Protein AF-A0A8W8JLR7-F1 (afdb_monomer_lite)

Organism: Magallana gigas (NCBI:txid29159)

pLDDT: mean 97.36, std 3.19, range [69.06, 98.81]

Foldseek 3Di:
DAAPVGDDWDKDFPDWAFDDVVLQRFIATHDIDIQQDPFCVLLHRAHKDALVRAREQDPPDRQNVVLVFIGSAYVGGQAGCGADDDPDFDFDSRAGAHCSNPVTNTHHPDDDDDDDDDD

Radius of gyration: 13.97 Å; chains: 1; bounding box: 36×31×38 Å

Sequence (119 aa):
MERFNGEKAYAVYSNFSVGDETSKYKLEVNGYSGNAGDSLGLHNNMKFSTPDQDNDGNSNGNCASAYRSAGWFNRCYYANPNGQYIDSEEIGYEYLAWYSWKNSWISLKTIKLMIRPRA

Structure (mmCIF, N/CA/C/O backbone):
data_AF-A0A8W8JLR7-F1
#
_entry.id   AF-A0A8W8JLR7-F1
#
loop_
_atom_site.group_PDB
_atom_site.id
_atom_site.type_symbol
_atom_site.label_atom_id
_atom_site.label_alt_id
_atom_site.label_comp_id
_atom_site.label_asym_id
_atom_site.label_entity_id
_atom_site.label_seq_id
_atom_site.pdbx_PDB_ins_code
_atom_site.Cartn_x
_atom_site.Cartn_y
_atom_site.Cartn_z
_atom_site.occupancy
_atom_site.B_iso_or_equiv
_atom_site.auth_seq_id
_atom_site.auth_comp_id
_atom_site.auth_asym_id
_atom_site.auth_atom_id
_atom_site.pdbx_PDB_model_num
ATOM 1 N N . MET A 1 1 ? 7.480 -10.151 1.999 1.00 97.94 1 MET A N 1
ATOM 2 C CA . MET A 1 1 ? 7.513 -9.740 0.582 1.00 97.94 1 MET A CA 1
ATOM 3 C C . MET A 1 1 ? 8.793 -10.248 -0.064 1.00 97.94 1 MET A C 1
ATOM 5 O O . MET A 1 1 ? 9.760 -10.486 0.655 1.00 97.94 1 MET A O 1
ATOM 9 N N . GLU A 1 2 ? 8.775 -10.467 -1.375 1.00 98.38 2 GLU A N 1
ATOM 10 C CA . GLU A 1 2 ? 9.876 -11.057 -2.151 1.00 98.38 2 GLU A CA 1
ATOM 11 C C . GLU A 1 2 ? 10.048 -10.309 -3.484 1.00 98.38 2 GLU A C 1
ATOM 13 O O . GLU A 1 2 ? 9.053 -9.962 -4.126 1.00 98.38 2 GLU A O 1
ATOM 18 N N . ARG A 1 3 ? 11.301 -10.062 -3.881 1.00 98.12 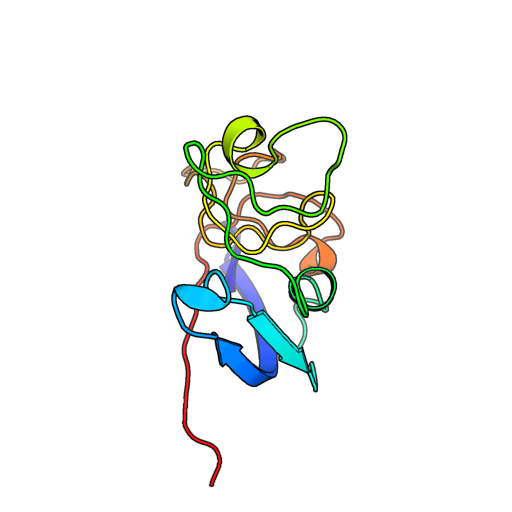3 ARG A N 1
ATOM 19 C CA . ARG A 1 3 ? 11.697 -9.535 -5.201 1.00 98.12 3 ARG A CA 1
ATOM 20 C C . ARG A 1 3 ? 11.986 -10.667 -6.186 1.00 98.12 3 ARG A C 1
ATOM 22 O O . ARG A 1 3 ? 12.179 -11.813 -5.790 1.00 98.12 3 ARG A O 1
ATOM 29 N N . PHE A 1 4 ? 12.085 -10.344 -7.474 1.00 97.81 4 PHE A N 1
ATOM 30 C CA . PHE A 1 4 ? 12.373 -11.333 -8.521 1.00 97.81 4 PHE A CA 1
ATOM 31 C C . PHE A 1 4 ? 13.762 -11.971 -8.402 1.00 97.81 4 PHE A C 1
ATOM 33 O O . PHE A 1 4 ? 13.924 -13.143 -8.727 1.00 97.81 4 PHE A O 1
ATOM 40 N N . ASN A 1 5 ? 14.736 -11.249 -7.845 1.00 96.12 5 ASN A N 1
ATOM 41 C CA . ASN A 1 5 ? 16.074 -11.772 -7.548 1.00 96.12 5 ASN A CA 1
ATOM 42 C C . ASN A 1 5 ? 16.137 -12.671 -6.290 1.00 96.12 5 ASN A C 1
ATOM 44 O O . ASN A 1 5 ? 17.221 -13.101 -5.901 1.00 96.12 5 ASN A O 1
ATOM 48 N N . GLY A 1 6 ? 15.002 -12.933 -5.632 1.00 97.88 6 GLY A N 1
ATOM 49 C CA . GLY A 1 6 ? 14.911 -13.784 -4.444 1.00 97.88 6 GLY A CA 1
ATOM 50 C C . GLY A 1 6 ? 15.195 -13.083 -3.113 1.00 97.88 6 GLY A C 1
ATOM 51 O O . GLY A 1 6 ? 15.052 -13.718 -2.065 1.00 97.88 6 GLY A O 1
ATOM 52 N N . GLU A 1 7 ? 15.546 -11.791 -3.105 1.00 98.31 7 GLU A N 1
ATOM 53 C CA . GLU A 1 7 ? 15.625 -11.017 -1.863 1.00 98.31 7 GLU A CA 1
ATOM 54 C C . GLU A 1 7 ? 14.261 -10.983 -1.163 1.00 98.31 7 GLU A C 1
ATOM 56 O O . GLU A 1 7 ? 13.213 -10.853 -1.802 1.00 98.31 7 GLU A O 1
ATOM 61 N N . LYS A 1 8 ? 14.270 -11.061 0.171 1.00 98.62 8 LYS A N 1
ATOM 62 C CA . LYS A 1 8 ? 13.058 -11.061 0.998 1.00 98.62 8 LYS A CA 1
ATOM 63 C C . LYS A 1 8 ? 13.135 -10.000 2.079 1.00 98.62 8 LYS A C 1
ATOM 65 O O . LYS A 1 8 ? 14.191 -9.760 2.660 1.00 98.62 8 LYS A O 1
ATOM 70 N N . ALA A 1 9 ? 11.983 -9.429 2.393 1.00 98.56 9 ALA A N 1
ATOM 71 C CA . ALA A 1 9 ? 11.815 -8.539 3.528 1.00 98.56 9 ALA A CA 1
ATOM 72 C C . ALA A 1 9 ? 10.460 -8.744 4.198 1.00 98.56 9 ALA A C 1
ATOM 74 O O . ALA A 1 9 ? 9.554 -9.393 3.657 1.00 98.56 9 ALA A O 1
ATOM 75 N N . TYR A 1 10 ? 10.318 -8.192 5.393 1.00 98.81 10 TYR A N 1
ATOM 76 C CA . TYR A 1 10 ? 9.086 -8.220 6.158 1.00 98.81 10 TYR A CA 1
ATOM 77 C C . TYR A 1 10 ? 8.860 -6.891 6.878 1.00 98.81 10 TYR A C 1
ATOM 79 O O . TYR A 1 10 ? 9.801 -6.189 7.251 1.00 98.81 10 TYR A O 1
ATOM 87 N N . ALA A 1 11 ? 7.583 -6.585 7.078 1.00 98.69 11 ALA A N 1
ATOM 88 C CA . ALA A 1 11 ? 7.098 -5.530 7.948 1.00 98.69 11 ALA A CA 1
ATOM 89 C C . ALA A 1 11 ? 6.083 -6.166 8.898 1.00 98.69 11 ALA A C 1
ATOM 91 O O . ALA A 1 11 ? 5.209 -6.920 8.464 1.00 98.69 11 ALA A O 1
ATOM 92 N N . VAL A 1 12 ? 6.230 -5.898 10.188 1.00 98.38 12 VAL A N 1
ATOM 93 C CA . VAL A 1 12 ? 5.331 -6.357 11.243 1.00 98.38 12 VAL A CA 1
ATOM 94 C C . VAL A 1 12 ? 4.805 -5.125 11.949 1.00 98.38 12 VAL A C 1
ATOM 96 O O . VAL A 1 12 ? 5.581 -4.321 12.455 1.00 98.38 12 VAL A O 1
ATOM 99 N N . TYR A 1 13 ? 3.487 -5.005 12.009 1.00 98.19 13 TYR A N 1
ATOM 100 C CA . TYR A 1 13 ? 2.808 -3.994 12.804 1.00 98.19 13 TYR A CA 1
ATOM 101 C C . TYR A 1 13 ? 2.244 -4.701 14.011 1.00 98.19 13 TYR A C 1
ATOM 103 O O . TYR A 1 13 ? 1.469 -5.648 13.866 1.00 98.19 13 TYR A O 1
ATOM 111 N N . SER A 1 14 ? 2.658 -4.278 15.203 1.00 97.19 14 SER A N 1
ATOM 112 C CA . SER A 1 14 ? 2.093 -4.863 16.408 1.00 97.19 14 SER A CA 1
ATOM 113 C C . SER A 1 14 ? 0.580 -4.638 16.412 1.00 97.19 14 SER A C 1
ATOM 115 O O . SER A 1 14 ? -0.1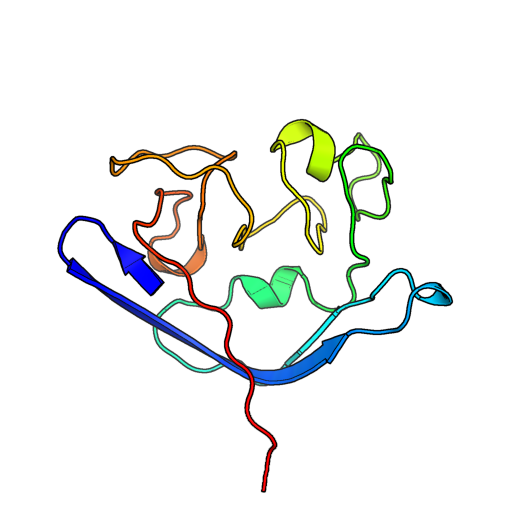74 -5.562 16.712 1.00 97.19 14 SER A O 1
ATOM 117 N N . ASN A 1 15 ? 0.097 -3.424 16.115 1.00 96.69 15 ASN A N 1
ATOM 118 C CA . ASN A 1 15 ? -1.331 -3.103 16.095 1.00 96.69 15 ASN A CA 1
ATOM 119 C C . ASN A 1 15 ? -1.811 -3.030 14.662 1.00 96.69 15 ASN A C 1
ATOM 121 O O . ASN A 1 15 ? -1.194 -2.352 13.841 1.00 96.69 15 ASN A O 1
ATOM 125 N N . PHE A 1 16 ? -2.920 -3.703 14.408 1.00 97.62 16 PHE A N 1
ATOM 126 C CA . PHE A 1 16 ? -3.610 -3.686 13.139 1.00 97.62 16 PHE A CA 1
ATOM 127 C C . PHE A 1 16 ? -5.095 -3.872 13.425 1.00 97.62 16 PHE A C 1
ATOM 129 O O . PHE A 1 16 ? -5.492 -4.878 14.017 1.00 97.62 16 PHE A O 1
ATOM 136 N N . SER A 1 17 ? -5.905 -2.916 13.000 1.00 98.00 17 SER A N 1
ATOM 137 C CA . SER A 1 17 ? -7.356 -3.040 12.972 1.00 98.00 17 SER A CA 1
ATOM 138 C C . SER A 1 17 ? -7.909 -2.349 11.732 1.00 98.00 17 SER A C 1
ATOM 140 O O . SER A 1 17 ? -7.299 -1.444 11.159 1.00 98.00 17 SER A O 1
ATOM 142 N N . VAL A 1 18 ? -9.072 -2.826 11.301 1.00 98.62 18 VAL A N 1
ATOM 143 C CA . VAL A 1 18 ? -9.836 -2.270 10.188 1.00 98.62 18 VAL A CA 1
ATOM 144 C C . VAL A 1 18 ? -11.236 -2.011 10.717 1.00 98.62 18 VAL A C 1
ATOM 146 O O . VAL A 1 18 ? -11.836 -2.893 11.333 1.00 98.62 18 VAL A O 1
ATOM 149 N N . GLY A 1 19 ? -11.719 -0.787 10.530 1.00 98.62 19 GLY A N 1
ATOM 150 C CA . GLY A 1 19 ? -13.074 -0.410 10.905 1.00 98.62 19 GLY A CA 1
ATOM 151 C C . GLY A 1 19 ? -14.139 -1.099 10.048 1.00 98.62 19 GLY A C 1
ATOM 152 O O . GLY A 1 19 ? -13.849 -1.815 9.091 1.00 98.62 19 GLY A O 1
ATOM 153 N N . ASP A 1 20 ? -15.397 -0.869 10.393 1.00 98.69 20 ASP A N 1
ATOM 154 C CA . ASP A 1 20 ? -16.545 -1.354 9.631 1.00 98.69 20 ASP A CA 1
ATOM 155 C C . ASP A 1 20 ? -16.815 -0.501 8.374 1.00 98.69 20 ASP A C 1
A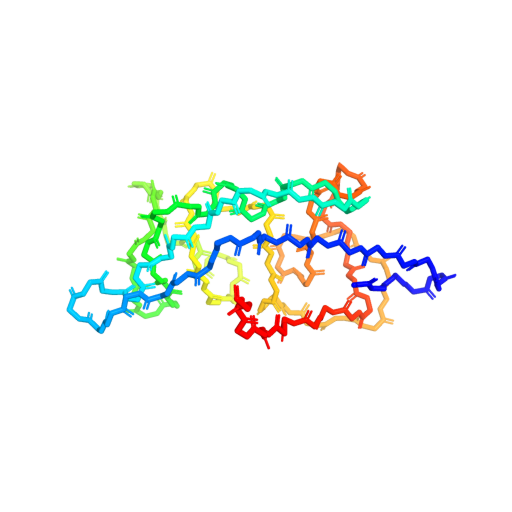TOM 157 O O . ASP A 1 20 ? -16.117 0.474 8.075 1.00 98.69 20 ASP A O 1
ATOM 161 N N . GLU A 1 21 ? -17.878 -0.831 7.645 1.00 98.44 21 GLU A N 1
ATOM 162 C CA . GLU A 1 21 ? -18.286 -0.089 6.452 1.00 98.44 21 GLU A CA 1
ATOM 163 C C . GLU A 1 21 ? -18.675 1.370 6.749 1.00 98.44 21 GLU A C 1
ATOM 165 O O . GLU A 1 21 ? -18.380 2.257 5.944 1.00 98.44 21 GLU A O 1
ATOM 170 N N . THR A 1 22 ? -19.286 1.655 7.908 1.00 98.31 22 THR A N 1
ATOM 171 C CA . THR A 1 22 ? -19.692 3.025 8.274 1.00 98.31 22 THR A CA 1
ATOM 172 C C . THR A 1 22 ? -18.482 3.946 8.424 1.00 98.31 22 THR A C 1
ATOM 174 O O . THR A 1 22 ? -18.508 5.100 7.989 1.00 98.31 22 THR A O 1
ATOM 177 N N . SER A 1 23 ? -17.374 3.404 8.931 1.00 98.56 23 SER A N 1
ATOM 178 C CA . SER A 1 23 ? -16.074 4.071 8.986 1.00 98.56 23 SER A CA 1
ATOM 179 C C . SER A 1 23 ? -15.296 4.050 7.662 1.00 98.56 23 SER A C 1
ATOM 181 O O . SER A 1 23 ? -14.185 4.582 7.607 1.00 98.56 23 SER A O 1
ATOM 183 N N . LYS A 1 24 ? -15.857 3.459 6.597 1.00 98.56 24 LYS A N 1
ATOM 184 C CA . LYS A 1 24 ? -15.192 3.190 5.310 1.00 98.56 24 LYS A CA 1
ATOM 185 C C . LYS A 1 24 ? -13.935 2.338 5.468 1.00 98.56 24 LYS A C 1
ATOM 187 O O . LYS A 1 24 ? -12.897 2.626 4.872 1.00 98.56 24 LYS A O 1
ATOM 192 N N . TYR A 1 25 ? -14.034 1.299 6.297 1.00 98.75 25 TYR A N 1
ATOM 193 C CA . TYR A 1 25 ? -12.962 0.345 6.566 1.00 98.75 25 TYR A CA 1
ATOM 194 C C . TYR A 1 25 ? -11.661 1.025 6.999 1.00 98.75 25 TYR A C 1
ATOM 196 O O . TYR A 1 25 ? -10.585 0.645 6.548 1.00 98.75 25 TYR A O 1
ATOM 204 N N . LYS A 1 26 ? -11.744 2.071 7.831 1.00 98.75 26 LYS A N 1
ATOM 205 C CA . LYS A 1 26 ? -10.577 2.866 8.240 1.00 98.75 26 LYS A CA 1
ATOM 206 C C . LYS A 1 26 ? -9.476 1.971 8.825 1.00 98.75 26 LYS A C 1
ATOM 208 O O . LYS A 1 26 ? -9.757 1.159 9.705 1.00 98.75 26 LYS A O 1
ATOM 213 N N . LEU A 1 27 ? -8.239 2.140 8.361 1.00 98.69 27 LEU A N 1
ATOM 214 C CA . LEU A 1 27 ? -7.073 1.412 8.863 1.00 98.69 27 LEU A CA 1
ATOM 215 C C . LEU A 1 27 ? -6.524 2.064 10.130 1.00 98.69 27 LEU A C 1
ATOM 217 O O . LEU A 1 27 ? -6.310 3.274 10.153 1.00 98.69 27 LEU A O 1
ATOM 221 N N . GLU A 1 28 ? -6.183 1.268 11.136 1.00 98.62 28 GLU A N 1
ATOM 222 C CA . GLU A 1 28 ? -5.322 1.705 12.236 1.00 98.62 28 GLU A CA 1
ATOM 223 C C . GLU A 1 28 ? -4.128 0.758 12.366 1.00 98.62 28 GLU A C 1
ATOM 225 O O . GLU A 1 28 ? -4.280 -0.450 12.559 1.00 98.62 28 GLU A O 1
ATOM 230 N N . VAL A 1 29 ? -2.920 1.313 12.255 1.00 98.06 29 VAL A N 1
ATOM 231 C CA . VAL A 1 29 ? -1.659 0.564 12.310 1.00 98.06 29 VAL A CA 1
ATOM 232 C C . VAL A 1 29 ? -0.615 1.288 13.146 1.00 98.06 29 VAL A C 1
ATOM 234 O O . VAL A 1 29 ? -0.442 2.500 13.037 1.00 98.06 29 VAL A O 1
ATOM 237 N N . ASN A 1 30 ? 0.093 0.550 14.003 1.00 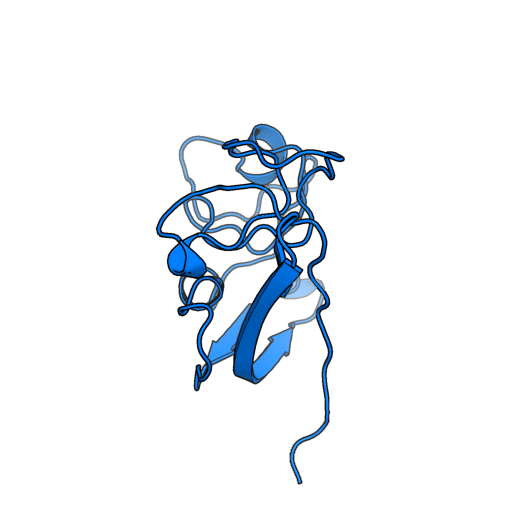97.56 30 ASN A N 1
ATOM 238 C CA . ASN A 1 30 ? 1.208 1.087 14.788 1.00 97.56 30 ASN A CA 1
ATOM 239 C C . ASN A 1 30 ? 2.187 -0.006 15.256 1.00 97.56 30 ASN A C 1
ATOM 241 O O . ASN A 1 30 ? 1.959 -1.210 15.090 1.00 97.56 30 ASN A O 1
ATOM 245 N N . GLY A 1 31 ? 3.295 0.436 15.862 1.00 97.81 31 GLY A N 1
ATOM 246 C CA . GLY A 1 31 ? 4.347 -0.439 16.377 1.00 97.81 31 GLY A CA 1
ATOM 247 C C . GLY A 1 31 ? 5.010 -1.240 15.262 1.00 97.81 31 GLY A C 1
ATOM 248 O O . GLY A 1 31 ? 5.070 -2.468 15.337 1.00 97.81 31 GLY A O 1
ATOM 249 N N . TYR A 1 32 ? 5.428 -0.533 14.210 1.00 98.50 32 TYR A N 1
ATOM 250 C CA . TYR A 1 32 ? 6.198 -1.098 13.112 1.00 98.50 32 TYR A CA 1
ATOM 251 C C . TYR A 1 32 ? 7.514 -1.706 13.622 1.00 98.50 32 TYR A C 1
ATOM 253 O O . TYR A 1 32 ? 8.204 -1.144 14.472 1.00 98.50 32 TYR A O 1
ATOM 261 N N . SER A 1 33 ? 7.875 -2.847 13.049 1.00 98.44 33 SER A N 1
ATOM 262 C CA . SER A 1 33 ? 9.182 -3.486 13.146 1.00 98.44 33 SER A CA 1
ATOM 263 C C . SER A 1 33 ? 9.464 -4.271 11.861 1.00 98.44 33 SER A C 1
ATOM 265 O O . SER A 1 33 ? 8.551 -4.597 11.100 1.00 98.44 33 SER A O 1
ATOM 267 N N . GLY A 1 34 ? 10.731 -4.592 11.611 1.00 98.19 34 GLY A N 1
ATOM 268 C CA . GLY A 1 34 ? 11.157 -5.373 10.450 1.00 98.19 34 GLY A CA 1
ATOM 269 C C . GLY A 1 34 ? 12.169 -4.648 9.574 1.00 98.19 34 GLY A C 1
ATOM 270 O O . GLY A 1 34 ? 12.700 -3.601 9.943 1.00 98.19 34 GLY A O 1
ATOM 271 N N . ASN A 1 35 ? 12.464 -5.240 8.419 1.00 98.44 35 ASN A N 1
ATOM 272 C CA . ASN A 1 35 ? 13.544 -4.810 7.526 1.00 98.44 35 ASN A CA 1
ATOM 273 C C . ASN A 1 35 ? 13.059 -4.274 6.166 1.00 98.44 35 ASN A C 1
ATOM 275 O O . ASN A 1 35 ? 13.887 -3.936 5.326 1.00 98.44 35 ASN A O 1
ATOM 279 N N . ALA A 1 36 ? 11.744 -4.193 5.938 1.00 98.38 36 ALA A N 1
ATOM 280 C CA . ALA A 1 36 ? 11.167 -3.637 4.710 1.00 98.38 36 ALA A CA 1
ATOM 281 C C . ALA A 1 36 ? 10.994 -2.104 4.741 1.00 98.38 36 ALA A C 1
ATOM 283 O O . ALA A 1 36 ? 10.575 -1.520 3.750 1.00 98.38 36 ALA A O 1
ATOM 284 N N . GLY A 1 37 ? 11.262 -1.446 5.871 1.00 98.56 37 GLY A N 1
ATOM 285 C CA . GLY A 1 37 ? 10.889 -0.047 6.097 1.00 98.56 37 GLY A CA 1
ATOM 286 C C . GLY A 1 37 ? 9.376 0.132 6.296 1.00 98.56 37 GLY A C 1
ATOM 287 O O . GLY A 1 37 ? 8.571 -0.701 5.875 1.00 98.56 37 GLY A O 1
ATOM 288 N N . ASP A 1 38 ? 8.974 1.220 6.951 1.00 98.50 38 ASP A N 1
ATOM 289 C CA . ASP A 1 38 ? 7.568 1.467 7.290 1.00 98.50 38 ASP A CA 1
ATOM 290 C C . ASP A 1 38 ? 6.816 2.182 6.155 1.00 98.50 38 ASP A C 1
ATOM 292 O O . ASP A 1 38 ? 6.684 3.405 6.153 1.00 98.50 38 ASP A O 1
ATOM 296 N N . SER A 1 39 ? 6.322 1.427 5.169 1.00 98.44 39 SER A N 1
ATOM 297 C CA . SER A 1 39 ? 5.482 2.006 4.112 1.00 98.44 39 SER A CA 1
ATOM 298 C C . SER A 1 39 ? 4.005 2.097 4.486 1.00 98.44 39 SER A C 1
ATOM 300 O O . SER A 1 39 ? 3.340 3.013 4.015 1.00 98.44 39 SER A O 1
ATOM 302 N N . LEU A 1 40 ? 3.478 1.201 5.333 1.00 98.12 40 LEU A N 1
ATOM 303 C CA . LEU A 1 40 ? 2.061 1.231 5.727 1.00 98.12 40 LEU A CA 1
ATOM 304 C C . LEU A 1 40 ? 1.760 2.331 6.757 1.00 98.12 40 LEU A C 1
ATOM 306 O O . LEU A 1 40 ? 0.608 2.726 6.894 1.00 98.12 40 LEU A O 1
ATOM 310 N N . GLY A 1 41 ? 2.767 2.882 7.438 1.00 98.25 41 GLY A N 1
ATOM 311 C CA . GLY A 1 41 ? 2.596 3.995 8.372 1.00 98.25 41 GLY A CA 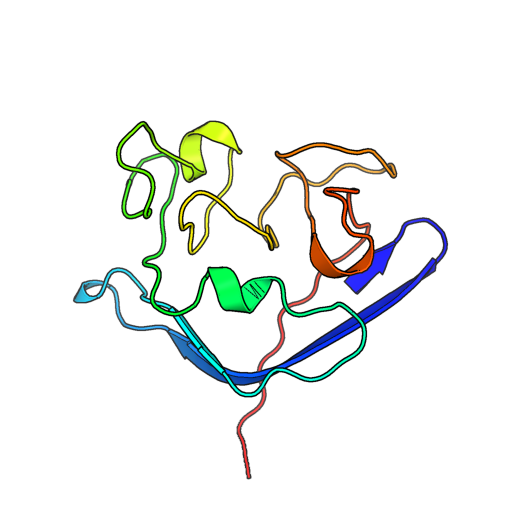1
ATOM 312 C C . GLY A 1 41 ? 1.942 5.228 7.737 1.00 98.25 41 GLY A C 1
ATOM 313 O O . GLY A 1 41 ? 1.099 5.857 8.372 1.00 98.25 41 GLY A O 1
ATOM 314 N N . LEU A 1 42 ? 2.229 5.519 6.457 1.00 98.12 42 LEU A N 1
ATOM 315 C CA . LEU A 1 42 ? 1.577 6.604 5.696 1.00 98.12 42 LEU A CA 1
ATOM 316 C C . LEU A 1 42 ? 0.056 6.403 5.556 1.00 98.12 42 LEU A C 1
ATOM 318 O O . LEU A 1 42 ? -0.689 7.368 5.382 1.00 98.12 42 LEU A O 1
ATOM 322 N N . HIS A 1 43 ? -0.386 5.149 5.621 1.00 98.50 43 HIS A N 1
ATOM 323 C CA . HIS A 1 43 ? -1.770 4.728 5.441 1.00 98.50 43 HIS A CA 1
ATOM 324 C C . HIS A 1 43 ? -2.549 4.684 6.764 1.00 98.50 43 HIS A C 1
ATOM 326 O O . HIS A 1 43 ? -3.750 4.417 6.767 1.00 98.50 43 HIS A O 1
ATOM 332 N N . ASN A 1 44 ? -1.890 4.933 7.899 1.00 98.69 44 ASN A N 1
ATOM 333 C CA . ASN A 1 44 ? -2.546 4.935 9.199 1.00 98.69 44 ASN A CA 1
ATOM 334 C C . ASN A 1 44 ? -3.666 5.989 9.251 1.00 98.69 44 ASN A C 1
ATOM 336 O O . ASN A 1 44 ? -3.466 7.137 8.857 1.00 98.69 44 ASN A O 1
ATOM 340 N N . ASN A 1 45 ? -4.828 5.607 9.781 1.00 98.50 45 ASN A N 1
ATOM 341 C CA . ASN A 1 45 ? -6.074 6.378 9.821 1.00 98.50 45 ASN A CA 1
ATOM 342 C C . ASN A 1 45 ? -6.718 6.697 8.463 1.00 98.50 45 ASN A C 1
ATOM 344 O O . ASN A 1 45 ? -7.701 7.441 8.434 1.00 98.50 45 ASN A O 1
ATOM 348 N N . MET A 1 46 ? -6.222 6.149 7.352 1.00 98.69 46 MET A N 1
ATOM 349 C CA . MET A 1 46 ? -6.851 6.348 6.046 1.00 98.69 46 MET A CA 1
ATOM 350 C C . MET A 1 46 ? -8.057 5.428 5.866 1.00 98.69 46 MET A C 1
ATOM 352 O O . MET A 1 46 ? -8.106 4.314 6.395 1.00 98.69 46 MET A O 1
ATOM 356 N N . LYS A 1 47 ? -9.042 5.913 5.111 1.00 98.75 47 LYS A N 1
ATOM 357 C CA . LYS A 1 47 ? -10.211 5.140 4.683 1.00 98.75 47 LYS A CA 1
ATOM 358 C C . LYS A 1 47 ? -9.861 4.327 3.443 1.00 98.75 47 LYS A C 1
ATOM 360 O O . LYS A 1 47 ? -8.909 4.644 2.735 1.00 98.75 47 LYS A O 1
ATOM 365 N N . PHE A 1 48 ? -10.613 3.264 3.202 1.00 98.75 48 PHE A N 1
ATOM 366 C CA . PHE A 1 48 ? -10.418 2.431 2.026 1.00 98.75 48 PHE A CA 1
ATOM 367 C C . PHE A 1 48 ? -11.092 3.069 0.806 1.00 98.75 48 PHE A C 1
ATOM 369 O O . PHE A 1 48 ? -12.276 3.415 0.859 1.00 98.75 48 PHE A O 1
ATOM 376 N N . SER A 1 49 ? -10.348 3.199 -0.289 1.00 98.75 49 SER A N 1
ATOM 377 C CA . SER A 1 49 ? -10.847 3.713 -1.568 1.00 98.75 49 SER A CA 1
ATOM 378 C C . SER A 1 49 ? -10.752 2.651 -2.654 1.00 98.75 49 SER A C 1
ATOM 380 O O . SER A 1 49 ? -9.829 1.830 -2.677 1.00 98.75 49 SER A O 1
ATOM 382 N N . THR A 1 50 ? -11.700 2.712 -3.578 1.00 98.56 50 THR A N 1
ATOM 383 C CA . THR A 1 50 ? -11.767 1.929 -4.815 1.00 98.56 50 THR A CA 1
ATOM 384 C C . THR A 1 50 ? -11.951 2.892 -5.994 1.00 98.56 50 THR A C 1
ATOM 386 O O . THR A 1 50 ? -12.280 4.063 -5.780 1.00 98.56 50 THR A O 1
ATOM 389 N N . PRO A 1 51 ? -11.749 2.461 -7.253 1.00 98.12 51 PRO A N 1
ATOM 390 C CA . PRO A 1 51 ? -11.940 3.350 -8.402 1.00 98.12 51 PRO A CA 1
ATOM 391 C C . PRO A 1 51 ? -13.331 4.007 -8.463 1.00 98.12 51 PRO A C 1
ATOM 393 O O . PRO A 1 51 ? -13.461 5.134 -8.926 1.00 98.12 51 PRO A O 1
ATOM 396 N N . ASP A 1 52 ? -14.360 3.333 -7.951 1.00 98.12 52 ASP A N 1
ATOM 397 C CA . ASP A 1 52 ? -15.746 3.803 -7.886 1.00 98.12 52 ASP A CA 1
ATOM 398 C C . ASP A 1 52 ? -16.117 4.525 -6.573 1.00 98.12 52 ASP A C 1
ATOM 400 O O . ASP A 1 52 ? -17.181 5.140 -6.505 1.00 98.12 52 ASP A O 1
ATOM 404 N N . GLN A 1 53 ? -15.264 4.493 -5.541 1.00 97.94 53 GLN A N 1
ATOM 405 C CA . GLN A 1 53 ? -15.486 5.189 -4.268 1.00 97.94 53 GLN A CA 1
ATOM 406 C C . GLN A 1 53 ? -14.216 5.890 -3.778 1.00 97.94 53 GLN A C 1
ATOM 408 O O . GLN A 1 53 ? -13.317 5.265 -3.210 1.00 97.94 53 GLN A O 1
ATOM 413 N N . ASP A 1 54 ? -14.181 7.211 -3.954 1.00 98.38 54 ASP A N 1
ATOM 414 C CA . ASP A 1 54 ? -13.087 8.061 -3.490 1.00 98.38 54 ASP A CA 1
ATOM 415 C C . ASP A 1 54 ? -13.265 8.435 -2.010 1.00 98.38 54 ASP A C 1
ATOM 417 O O . ASP A 1 54 ? -14.127 9.237 -1.644 1.00 98.38 54 ASP A O 1
ATOM 421 N N . ASN A 1 55 ? -12.455 7.818 -1.152 1.00 98.31 55 ASN A N 1
ATOM 422 C CA . ASN A 1 55 ? -12.337 8.146 0.267 1.00 98.31 55 ASN A CA 1
ATOM 423 C C . ASN A 1 55 ? -10.891 8.520 0.644 1.00 98.31 55 ASN A C 1
ATOM 425 O O . ASN A 1 55 ? -10.538 8.438 1.826 1.00 98.31 55 ASN A O 1
ATOM 429 N N . ASP A 1 56 ? -10.042 8.845 -0.337 1.00 98.25 56 ASP A N 1
ATOM 430 C CA . ASP A 1 56 ? -8.617 9.044 -0.095 1.00 98.25 56 ASP A CA 1
ATOM 431 C C . ASP A 1 56 ? -8.287 10.463 0.399 1.00 98.25 56 ASP A C 1
ATOM 433 O O . ASP A 1 56 ? -9.152 11.328 0.552 1.00 98.25 56 ASP A O 1
ATOM 437 N N . GLY A 1 57 ? -7.026 10.678 0.775 1.00 96.88 57 GLY A N 1
ATOM 438 C CA . GLY A 1 57 ? -6.549 11.959 1.298 1.00 96.88 57 GLY A CA 1
ATOM 439 C C . GLY A 1 57 ? -6.197 12.987 0.215 1.00 96.88 57 GLY A C 1
ATOM 440 O O . GLY A 1 57 ? -5.756 14.092 0.548 1.00 96.88 57 GLY A O 1
ATOM 441 N N . ASN A 1 58 ? -6.330 12.657 -1.072 1.00 96.31 58 ASN A N 1
ATOM 442 C CA . ASN A 1 58 ? -5.924 13.520 -2.169 1.00 96.31 58 ASN A CA 1
ATOM 443 C C . ASN A 1 58 ? -7.090 14.376 -2.679 1.00 96.31 58 ASN A C 1
ATOM 445 O O . ASN A 1 58 ? -7.853 13.993 -3.556 1.00 96.31 58 ASN A O 1
ATOM 449 N N . SER A 1 59 ? -7.141 15.634 -2.238 1.00 94.06 59 SER A N 1
ATOM 450 C CA . SER A 1 59 ? -8.169 16.594 -2.675 1.00 94.06 59 SER A CA 1
ATOM 451 C C . SER A 1 59 ? -8.188 16.902 -4.180 1.00 94.06 59 SER A C 1
ATOM 453 O O . SER A 1 59 ? -9.107 17.566 -4.650 1.00 94.06 59 SER A O 1
ATOM 455 N N . ASN A 1 60 ? -7.157 16.494 -4.927 1.00 93.81 60 ASN A N 1
ATOM 456 C CA . ASN A 1 60 ? -6.973 16.838 -6.337 1.00 93.81 60 ASN A CA 1
ATOM 457 C C . ASN A 1 60 ? -7.228 15.660 -7.292 1.00 93.81 60 ASN A C 1
ATOM 459 O O . ASN A 1 60 ? -6.913 15.769 -8.477 1.00 93.81 60 ASN A O 1
ATOM 463 N N . GLY A 1 61 ? -7.755 14.536 -6.803 1.00 95.31 61 GLY A N 1
ATOM 464 C CA . GLY A 1 61 ? -8.157 13.407 -7.638 1.00 95.31 61 GLY A CA 1
ATOM 465 C C . GLY A 1 61 ? -8.091 12.069 -6.913 1.00 95.31 61 GLY A C 1
ATOM 466 O O . GLY A 1 61 ? -7.455 11.953 -5.876 1.00 95.31 61 GLY A O 1
ATOM 467 N N . ASN A 1 62 ? -8.675 11.047 -7.529 1.00 97.81 62 ASN A N 1
ATOM 468 C CA . ASN A 1 62 ? -8.829 9.722 -6.940 1.00 97.81 62 ASN A CA 1
ATOM 469 C C . ASN A 1 62 ? -7.575 8.849 -7.168 1.00 97.81 62 ASN A C 1
ATOM 471 O O . ASN A 1 62 ? -7.288 8.428 -8.297 1.00 97.81 62 ASN A O 1
ATOM 475 N N . CYS A 1 63 ? -6.843 8.545 -6.096 1.00 98.06 63 CYS A N 1
ATOM 476 C CA . CYS A 1 63 ? -5.657 7.687 -6.099 1.00 98.06 63 CYS A CA 1
ATOM 477 C C . CYS A 1 63 ? -5.985 6.261 -6.566 1.00 98.06 63 CYS A C 1
ATOM 479 O O . CYS A 1 63 ? -5.240 5.682 -7.358 1.00 98.06 63 CYS A O 1
ATOM 481 N N . ALA A 1 64 ? -7.103 5.693 -6.111 1.00 98.25 64 ALA A N 1
ATOM 482 C CA . ALA A 1 64 ? -7.522 4.344 -6.491 1.00 98.25 64 ALA A CA 1
ATOM 483 C C . ALA A 1 64 ? -7.756 4.231 -8.009 1.00 98.25 64 ALA A C 1
ATOM 485 O O . ALA A 1 64 ? -7.320 3.268 -8.643 1.00 98.25 64 ALA A O 1
ATOM 486 N N . SER A 1 65 ? -8.356 5.261 -8.613 1.00 97.81 65 SER A N 1
ATOM 487 C CA . SER A 1 65 ? -8.503 5.375 -10.068 1.00 97.81 65 SER A CA 1
ATOM 488 C C . SER A 1 65 ? -7.159 5.544 -10.782 1.00 97.81 65 SER A C 1
ATOM 490 O O . SER A 1 65 ? -6.904 4.856 -11.770 1.00 97.81 65 SER A O 1
ATOM 492 N N . ALA A 1 66 ? -6.282 6.423 -10.281 1.00 97.31 66 ALA A N 1
ATOM 493 C CA . ALA A 1 66 ? -4.985 6.708 -10.899 1.00 97.31 66 ALA A CA 1
ATOM 494 C C . ALA A 1 66 ? -4.074 5.471 -10.969 1.00 97.31 66 ALA A C 1
ATOM 496 O O . ALA A 1 66 ? -3.450 5.231 -12.000 1.00 97.31 66 ALA A O 1
ATOM 497 N N . TYR A 1 67 ? -4.042 4.659 -9.908 1.00 97.19 67 TYR A N 1
ATOM 498 C CA . TYR A 1 67 ? -3.183 3.470 -9.820 1.00 97.19 67 TYR A CA 1
ATOM 499 C C . TYR A 1 67 ? -3.905 2.155 -10.110 1.00 97.19 67 TYR A C 1
ATOM 501 O O . TYR A 1 67 ? -3.320 1.090 -9.916 1.00 97.19 67 TYR A O 1
ATOM 509 N N . ARG A 1 68 ? -5.171 2.215 -10.553 1.00 97.00 68 ARG A N 1
ATOM 510 C CA . ARG A 1 68 ? -6.006 1.045 -10.889 1.00 97.00 68 ARG A CA 1
ATOM 511 C C . ARG A 1 68 ? -6.005 -0.008 -9.776 1.00 97.00 68 ARG A C 1
ATOM 513 O O . ARG A 1 68 ? -5.889 -1.204 -10.032 1.00 97.00 68 ARG A O 1
ATOM 520 N N . SER A 1 69 ? -6.096 0.458 -8.535 1.00 97.69 69 SER A N 1
ATOM 521 C CA . SER A 1 69 ? -5.928 -0.350 -7.329 1.00 97.69 69 SER A CA 1
ATOM 522 C C . SER A 1 69 ? -6.969 0.038 -6.279 1.00 97.69 69 SER A C 1
ATOM 524 O O . SER A 1 69 ? -7.693 1.019 -6.429 1.00 97.69 69 SER A O 1
ATOM 526 N N . ALA A 1 70 ? -7.054 -0.744 -5.210 1.00 98.19 70 ALA A N 1
ATOM 527 C CA . ALA A 1 70 ? -7.892 -0.475 -4.053 1.00 98.19 70 ALA A CA 1
ATOM 528 C C . ALA A 1 70 ? -7.038 -0.500 -2.785 1.00 98.19 70 ALA A C 1
ATOM 530 O O . ALA A 1 70 ? -6.165 -1.357 -2.633 1.00 98.19 70 ALA A O 1
ATOM 531 N N . GLY A 1 71 ? -7.275 0.414 -1.850 1.00 98.00 71 GLY A N 1
ATOM 532 C CA . GLY A 1 71 ? -6.423 0.512 -0.671 1.00 98.00 71 GLY A CA 1
ATOM 533 C C . GLY A 1 71 ? -6.721 1.703 0.221 1.00 98.00 71 GLY A C 1
ATOM 534 O O . GLY A 1 71 ? -7.549 2.556 -0.084 1.00 98.00 71 GLY A O 1
ATOM 535 N N . TRP A 1 72 ? -6.001 1.760 1.337 1.00 98.69 72 TRP A N 1
ATOM 536 C CA . TRP A 1 72 ? -6.059 2.856 2.304 1.00 98.69 72 TRP A CA 1
ATOM 537 C C . TRP A 1 72 ? -5.232 4.056 1.840 1.00 98.69 72 TRP A C 1
ATOM 539 O O . TRP A 1 72 ? -4.201 4.367 2.431 1.00 98.69 72 TRP A O 1
ATOM 549 N N . PHE A 1 73 ? -5.603 4.672 0.722 1.00 98.44 73 PHE A N 1
ATOM 550 C CA . PHE A 1 73 ? -4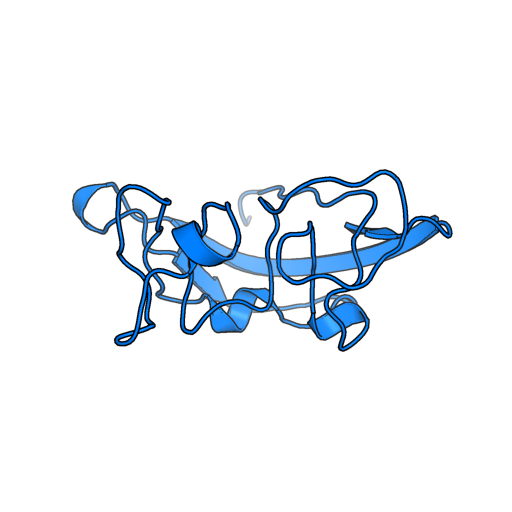.816 5.742 0.112 1.00 98.44 73 PHE A CA 1
ATOM 551 C C . PHE A 1 73 ? -4.847 7.034 0.949 1.00 98.44 73 PHE A C 1
ATOM 553 O O . PHE A 1 73 ? -5.881 7.428 1.480 1.00 98.44 73 PHE A O 1
ATOM 560 N N . ASN A 1 74 ? -3.694 7.697 1.041 1.00 96.81 74 ASN A N 1
ATOM 561 C CA . ASN A 1 74 ? -3.549 9.056 1.560 1.00 96.81 74 ASN A CA 1
ATOM 562 C C . ASN A 1 74 ? -3.358 10.019 0.376 1.00 96.81 74 ASN A C 1
ATOM 564 O O . ASN A 1 74 ? -4.308 10.298 -0.343 1.00 96.81 74 ASN A O 1
ATOM 568 N N . ARG A 1 75 ? -2.122 10.462 0.102 1.00 94.81 75 ARG A N 1
ATOM 569 C CA . ARG A 1 75 ? -1.773 11.272 -1.077 1.00 94.81 75 ARG A CA 1
ATOM 570 C C . ARG A 1 75 ? -0.430 10.844 -1.693 1.00 94.81 75 ARG A C 1
ATOM 572 O O . ARG A 1 75 ? 0.567 11.543 -1.572 1.00 94.81 75 ARG A O 1
ATOM 579 N N . CYS A 1 76 ? -0.317 9.677 -2.322 1.00 95.69 76 CYS A N 1
ATOM 580 C CA . CYS A 1 76 ? -1.339 8.634 -2.444 1.00 95.69 76 CYS A CA 1
ATOM 581 C C . CYS A 1 76 ? -0.960 7.365 -1.678 1.00 95.69 76 CYS A C 1
ATOM 583 O O . CYS A 1 76 ? -1.731 6.917 -0.834 1.00 95.69 76 CYS A O 1
ATOM 585 N N . TYR A 1 77 ? 0.222 6.790 -1.915 1.00 98.06 77 TYR A N 1
ATOM 586 C CA . TYR A 1 77 ? 0.642 5.576 -1.215 1.00 98.06 77 TYR A CA 1
ATOM 587 C C . TYR A 1 77 ? 2.159 5.428 -1.137 1.00 98.06 77 TYR A C 1
ATOM 589 O O . TYR A 1 77 ? 2.876 5.899 -2.018 1.00 98.06 77 TYR A O 1
ATOM 597 N N . TYR A 1 78 ? 2.613 4.670 -0.137 1.00 98.31 78 TYR A N 1
ATOM 598 C CA . TYR A 1 78 ? 3.945 4.054 -0.101 1.00 98.31 78 TYR A CA 1
ATOM 599 C C . TYR A 1 78 ? 3.875 2.522 -0.115 1.00 98.31 78 TYR A C 1
ATOM 601 O O . TYR A 1 78 ? 4.825 1.878 -0.553 1.00 98.31 78 TYR A O 1
ATOM 609 N N . ALA A 1 79 ? 2.753 1.922 0.288 1.00 98.25 79 ALA A N 1
ATOM 610 C CA . ALA A 1 79 ? 2.470 0.504 0.096 1.00 98.25 79 ALA A CA 1
ATOM 611 C C . ALA A 1 79 ? 1.261 0.321 -0.835 1.00 98.25 79 ALA A C 1
ATOM 613 O O . ALA A 1 79 ? 0.193 0.872 -0.577 1.00 98.25 79 ALA A O 1
ATOM 614 N N . ASN A 1 80 ? 1.414 -0.476 -1.894 1.00 98.25 80 ASN A N 1
ATOM 615 C CA . ASN A 1 80 ? 0.312 -0.877 -2.773 1.00 98.25 80 ASN A CA 1
ATOM 616 C C . ASN A 1 80 ? 0.261 -2.410 -2.884 1.00 98.25 80 ASN A C 1
ATOM 618 O O . ASN A 1 80 ? 0.673 -2.975 -3.896 1.00 98.25 80 ASN A O 1
ATOM 622 N N . PRO A 1 81 ? -0.200 -3.116 -1.833 1.00 97.75 81 PRO A N 1
ATOM 623 C CA . PRO A 1 81 ? -0.289 -4.576 -1.840 1.00 97.75 81 PRO A CA 1
ATOM 624 C C . PRO A 1 81 ? -1.351 -5.126 -2.805 1.00 97.75 81 PRO A C 1
ATOM 626 O O . PRO A 1 81 ? -1.337 -6.322 -3.071 1.00 97.75 81 PRO A O 1
ATOM 629 N N . ASN A 1 82 ? -2.236 -4.266 -3.321 1.00 98.31 82 ASN A N 1
ATOM 630 C CA . ASN A 1 82 ? -3.288 -4.596 -4.287 1.00 98.31 82 ASN A CA 1
ATOM 631 C C . ASN A 1 82 ? -2.984 -4.054 -5.695 1.00 98.31 82 ASN A C 1
ATOM 633 O O . ASN A 1 82 ? -3.872 -4.018 -6.544 1.00 98.31 82 ASN A O 1
ATOM 637 N N . GLY A 1 83 ? -1.752 -3.593 -5.929 1.00 97.62 83 GLY A N 1
ATOM 638 C CA . GLY A 1 83 ? -1.328 -3.105 -7.234 1.00 97.62 83 GLY A CA 1
ATOM 639 C C . GLY A 1 83 ? -1.340 -4.198 -8.300 1.00 97.62 83 GLY A C 1
ATOM 640 O O . GLY A 1 83 ? -1.435 -5.393 -8.014 1.00 97.62 83 GLY A O 1
ATOM 641 N N . GLN A 1 84 ? -1.207 -3.780 -9.551 1.00 97.88 84 GLN A N 1
ATOM 642 C CA . GLN A 1 84 ? -1.105 -4.676 -10.688 1.00 97.88 84 GLN A CA 1
ATOM 643 C C . GLN A 1 84 ? 0.132 -5.579 -10.554 1.00 97.88 84 GLN A C 1
ATOM 645 O O . GLN A 1 84 ? 1.240 -5.125 -10.260 1.00 97.88 84 GLN A O 1
ATOM 650 N N . TYR A 1 85 ? -0.061 -6.877 -10.780 1.00 97.69 85 TYR A N 1
ATOM 651 C CA . TYR A 1 85 ? 1.040 -7.827 -10.882 1.00 97.69 85 TYR A CA 1
ATOM 652 C C . TYR A 1 85 ? 1.658 -7.772 -12.279 1.00 97.69 85 TYR A C 1
ATOM 654 O O . TYR A 1 85 ? 0.942 -7.769 -13.283 1.00 97.69 85 TYR A O 1
ATOM 662 N N . ILE A 1 86 ? 2.985 -7.781 -12.323 1.00 96.94 86 ILE A N 1
ATOM 663 C CA . ILE A 1 86 ? 3.786 -7.962 -13.531 1.00 96.94 86 ILE A CA 1
ATOM 664 C C . ILE A 1 86 ? 4.845 -9.023 -13.245 1.00 96.94 86 ILE A C 1
ATOM 666 O O . ILE A 1 86 ? 5.326 -9.111 -12.118 1.00 96.94 86 ILE A O 1
ATOM 670 N N . ASP A 1 87 ? 5.191 -9.837 -14.241 1.00 96.00 87 ASP A N 1
ATOM 671 C CA . ASP A 1 87 ? 6.163 -10.935 -14.109 1.00 96.00 87 ASP A CA 1
ATOM 672 C C . ASP A 1 87 ? 7.593 -10.479 -14.451 1.00 96.00 87 ASP A C 1
ATOM 674 O O . ASP A 1 87 ? 8.343 -11.120 -15.186 1.00 96.00 87 ASP A O 1
ATOM 678 N N . SER A 1 88 ? 7.948 -9.293 -13.966 1.00 95.50 88 SER A N 1
ATOM 679 C CA . SER A 1 88 ? 9.237 -8.644 -14.176 1.00 95.50 88 SER A CA 1
ATOM 680 C C . SER A 1 88 ? 9.482 -7.621 -13.072 1.00 95.50 88 SER A C 1
ATOM 682 O O . SER A 1 88 ? 8.551 -7.124 -12.433 1.00 95.50 88 SER A O 1
ATOM 684 N N . GLU A 1 89 ? 10.756 -7.310 -12.830 1.00 95.00 89 GLU A N 1
ATOM 685 C CA . GLU A 1 89 ? 11.141 -6.232 -11.925 1.00 95.00 89 GLU A CA 1
ATOM 686 C C . GLU A 1 89 ? 11.217 -4.911 -12.701 1.00 95.00 89 GLU A C 1
ATOM 688 O O . GLU A 1 89 ? 12.154 -4.678 -13.462 1.00 95.00 89 GLU A O 1
ATOM 693 N N . GLU A 1 90 ? 10.223 -4.050 -12.506 1.00 97.06 90 GLU A N 1
ATOM 694 C CA . GLU A 1 90 ? 10.102 -2.748 -13.163 1.00 97.06 90 GLU A CA 1
ATOM 695 C C . GLU A 1 90 ? 9.702 -1.686 -12.140 1.00 97.06 90 GLU A C 1
ATOM 697 O O . GLU A 1 90 ? 9.139 -1.991 -11.090 1.00 97.06 90 GLU A O 1
ATOM 702 N N . ILE A 1 91 ? 9.991 -0.421 -12.433 1.00 97.81 91 ILE A N 1
ATOM 703 C CA . ILE A 1 91 ? 9.551 0.698 -11.597 1.00 97.81 91 ILE A CA 1
ATOM 704 C C . ILE A 1 91 ? 8.259 1.248 -12.195 1.00 97.81 91 ILE A C 1
ATOM 706 O O . ILE A 1 91 ? 8.248 1.669 -13.349 1.00 97.81 91 ILE A O 1
ATOM 710 N N . GLY A 1 92 ? 7.191 1.272 -11.403 1.00 97.06 92 GLY A N 1
ATOM 711 C CA . GLY A 1 92 ? 5.891 1.786 -11.829 1.00 97.06 92 GLY A CA 1
ATOM 712 C C . GLY A 1 92 ? 4.964 2.019 -10.645 1.00 97.06 92 GLY A C 1
ATOM 713 O O . GLY A 1 92 ? 5.050 1.335 -9.623 1.00 97.06 92 GLY A O 1
ATOM 714 N N . TYR A 1 93 ? 4.084 3.010 -10.767 1.00 96.69 93 TYR A N 1
ATOM 715 C CA . TYR A 1 93 ? 3.210 3.422 -9.667 1.00 96.69 93 TYR A CA 1
ATOM 716 C C . TYR A 1 93 ? 1.912 2.597 -9.588 1.00 96.69 93 TYR A C 1
ATOM 718 O O . TYR A 1 93 ? 1.128 2.704 -8.650 1.00 96.69 93 TYR A O 1
ATOM 726 N N . GLU A 1 94 ? 1.642 1.759 -10.576 1.00 96.50 94 GLU A N 1
ATOM 727 C CA . GLU A 1 94 ? 0.454 0.910 -10.612 1.00 96.50 94 GLU A CA 1
ATOM 728 C C . GLU A 1 94 ? 0.717 -0.456 -9.967 1.00 96.50 94 GLU A C 1
ATOM 730 O O . GLU A 1 94 ? -0.222 -1.191 -9.668 1.00 96.50 94 GLU A O 1
ATOM 735 N N . TYR A 1 95 ? 1.985 -0.806 -9.733 1.00 97.50 95 TYR A N 1
ATOM 736 C CA . TYR A 1 95 ? 2.394 -2.167 -9.401 1.00 97.50 95 TYR A CA 1
ATOM 737 C C . TYR A 1 95 ? 2.342 -2.507 -7.910 1.00 97.50 95 TYR A C 1
ATOM 739 O O . TYR A 1 95 ? 2.277 -1.643 -7.029 1.00 97.50 95 TYR A O 1
ATOM 747 N N . LEU A 1 96 ? 2.420 -3.812 -7.633 1.00 97.75 96 LEU A N 1
ATOM 748 C CA . LEU A 1 96 ? 2.666 -4.364 -6.300 1.00 97.75 96 LEU A CA 1
ATOM 749 C C . LEU A 1 96 ? 3.985 -3.829 -5.737 1.00 97.75 96 LEU A C 1
ATOM 751 O O . LEU A 1 96 ? 5.057 -4.296 -6.119 1.00 97.75 96 LEU A O 1
ATOM 755 N N . ALA A 1 97 ? 3.914 -2.873 -4.815 1.00 97.81 97 ALA A N 1
ATOM 756 C CA . ALA A 1 97 ? 5.096 -2.149 -4.355 1.00 97.81 97 ALA A CA 1
ATOM 757 C C . ALA A 1 97 ? 5.092 -1.879 -2.845 1.00 97.81 97 ALA A C 1
ATOM 759 O O . ALA A 1 97 ? 4.044 -1.725 -2.210 1.00 97.81 97 ALA A O 1
ATOM 760 N N . TRP A 1 98 ? 6.302 -1.781 -2.291 1.00 98.50 98 TRP A N 1
ATOM 761 C CA . TRP A 1 98 ? 6.579 -1.362 -0.916 1.00 98.50 98 TRP A CA 1
ATOM 762 C C . TRP A 1 98 ? 7.766 -0.394 -0.915 1.00 98.50 98 TRP A C 1
ATOM 764 O O . TRP A 1 98 ? 8.928 -0.810 -0.901 1.00 98.50 98 TRP A O 1
ATOM 774 N N . TYR A 1 99 ? 7.465 0.903 -0.985 1.00 98.56 99 TYR A N 1
ATOM 775 C CA . TYR A 1 99 ? 8.425 1.957 -1.309 1.00 98.56 99 TYR A CA 1
ATOM 776 C C . TYR A 1 99 ? 9.650 1.956 -0.392 1.00 98.56 99 TYR A C 1
ATOM 778 O O . TYR A 1 99 ? 10.786 1.954 -0.865 1.00 98.56 99 TYR A O 1
ATOM 786 N N . SER A 1 100 ? 9.436 1.899 0.922 1.00 98.50 100 SER A N 1
ATOM 787 C CA . SER A 1 100 ? 10.485 2.077 1.933 1.00 98.50 100 SER A CA 1
ATOM 788 C C . SER A 1 100 ? 11.545 0.973 1.927 1.00 98.50 100 SER A C 1
ATOM 790 O O . SER A 1 100 ? 12.600 1.156 2.527 1.00 98.50 100 SER A O 1
ATOM 792 N N . TRP A 1 101 ? 11.308 -0.160 1.256 1.00 97.94 101 TRP A N 1
ATOM 793 C CA . TRP A 1 101 ? 12.277 -1.258 1.239 1.00 97.94 101 TRP A CA 1
ATOM 794 C C . TRP A 1 101 ? 13.477 -0.929 0.351 1.00 97.94 101 TRP A C 1
ATOM 796 O O . TRP A 1 101 ? 14.619 -1.231 0.698 1.00 97.94 101 TRP A O 1
ATOM 806 N N . LYS A 1 102 ? 13.224 -0.299 -0.798 1.00 97.00 102 LYS A N 1
ATOM 807 C CA . LYS A 1 102 ? 14.252 0.052 -1.788 1.00 97.00 102 LYS A CA 1
ATOM 808 C C . LYS A 1 102 ? 14.246 1.536 -2.150 1.00 97.00 102 LYS A C 1
ATOM 810 O O . LYS A 1 102 ? 14.923 1.922 -3.095 1.00 97.00 102 LYS A O 1
ATOM 815 N N . ASN A 1 103 ? 13.497 2.352 -1.404 1.00 97.50 103 ASN A N 1
ATOM 816 C CA . ASN A 1 103 ? 13.211 3.755 -1.714 1.00 97.50 103 ASN A CA 1
ATOM 817 C C . ASN A 1 103 ? 12.757 3.933 -3.173 1.00 97.50 103 ASN A C 1
ATOM 819 O O . ASN A 1 103 ? 13.213 4.829 -3.879 1.00 97.50 103 ASN A O 1
ATOM 823 N N . SER A 1 104 ? 11.922 3.006 -3.648 1.00 97.31 104 SER A N 1
ATOM 824 C CA . SER A 1 104 ? 11.492 2.916 -5.041 1.00 97.31 104 SER A CA 1
ATOM 825 C C . SER A 1 104 ? 10.180 2.145 -5.149 1.00 97.31 104 SER A C 1
ATOM 827 O O . SER A 1 104 ? 9.935 1.213 -4.381 1.00 97.31 104 SER A O 1
ATOM 829 N N . TRP A 1 105 ? 9.367 2.487 -6.148 1.00 97.88 105 TRP A N 1
ATOM 830 C CA . TRP A 1 105 ? 8.179 1.729 -6.553 1.00 97.88 105 TRP A CA 1
ATOM 831 C C . TRP A 1 105 ? 8.540 0.575 -7.488 1.00 97.88 105 TRP A C 1
ATOM 833 O O . TRP A 1 105 ? 7.929 0.371 -8.533 1.00 97.88 105 TRP A O 1
ATOM 843 N N . ILE A 1 106 ? 9.584 -0.156 -7.114 1.00 97.94 106 ILE A N 1
ATOM 844 C CA . ILE A 1 106 ? 9.990 -1.362 -7.815 1.00 97.94 106 ILE A CA 1
ATOM 845 C C . ILE A 1 106 ? 8.953 -2.461 -7.561 1.00 97.94 106 ILE A C 1
ATOM 847 O O . ILE A 1 106 ? 8.555 -2.693 -6.413 1.00 97.94 106 ILE A O 1
ATOM 851 N N . SER A 1 107 ? 8.493 -3.109 -8.627 1.00 98.12 107 SER A N 1
ATOM 852 C CA . SER A 1 107 ? 7.504 -4.176 -8.559 1.00 98.12 107 SER A CA 1
ATOM 853 C C . SER A 1 107 ? 8.050 -5.370 -7.779 1.00 98.12 107 SER A C 1
ATOM 855 O O . SER A 1 107 ? 9.223 -5.750 -7.859 1.00 98.12 107 SER A O 1
ATOM 857 N N . LEU A 1 108 ? 7.176 -5.975 -6.982 1.00 98.31 108 LEU A N 1
ATOM 858 C CA . LEU A 1 108 ? 7.496 -7.121 -6.150 1.00 98.31 108 LEU A CA 1
ATOM 859 C C . LEU A 1 108 ? 6.869 -8.381 -6.729 1.00 98.31 108 LEU A C 1
ATOM 861 O O . LEU A 1 108 ? 5.697 -8.405 -7.096 1.00 98.31 108 LEU A O 1
ATOM 865 N N . LYS A 1 109 ? 7.635 -9.472 -6.707 1.00 98.38 109 LYS A N 1
ATOM 866 C CA . LYS A 1 109 ? 7.159 -10.797 -7.106 1.00 98.38 109 LYS A CA 1
ATOM 867 C C . LYS A 1 109 ? 6.028 -11.278 -6.201 1.00 98.38 109 LYS A C 1
ATOM 869 O O . LYS A 1 109 ? 5.129 -11.992 -6.634 1.00 98.38 109 LYS A O 1
ATOM 874 N N . THR A 1 110 ? 6.085 -10.957 -4.907 1.00 98.19 110 THR A N 1
ATOM 875 C CA . THR A 1 110 ? 5.056 -11.386 -3.953 1.00 98.19 110 THR A CA 1
ATOM 876 C C . THR A 1 110 ? 4.959 -10.455 -2.747 1.00 98.19 110 THR A C 1
ATOM 878 O O . THR A 1 110 ? 5.954 -10.170 -2.071 1.00 98.19 110 THR A O 1
ATOM 881 N N . ILE A 1 111 ? 3.727 -10.099 -2.379 1.00 98.12 111 ILE A N 1
ATOM 882 C CA . ILE A 1 111 ? 3.358 -9.553 -1.069 1.00 98.12 111 ILE A CA 1
ATOM 883 C C . ILE A 1 111 ? 2.330 -10.503 -0.442 1.00 98.12 111 ILE A C 1
ATOM 885 O O . ILE A 1 111 ? 1.439 -11.002 -1.119 1.00 98.12 111 ILE A O 1
ATOM 889 N N . LYS A 1 112 ? 2.472 -10.786 0.856 1.00 98.06 112 LYS A N 1
ATOM 890 C CA . LYS A 1 112 ? 1.504 -11.564 1.639 1.00 98.06 112 LYS A CA 1
ATOM 891 C C . LYS A 1 112 ? 1.172 -10.771 2.891 1.00 98.06 112 LYS A C 1
ATOM 893 O O . LYS A 1 112 ? 2.086 -10.455 3.653 1.00 98.06 112 LYS A O 1
ATOM 898 N N . LEU A 1 113 ? -0.105 -10.463 3.086 1.00 97.25 113 LEU A N 1
ATOM 899 C CA . LEU A 1 113 ? -0.622 -9.878 4.320 1.00 97.25 113 LEU A CA 1
ATOM 900 C C . LEU A 1 113 ? -1.189 -11.010 5.176 1.00 97.25 113 LEU A C 1
ATOM 902 O O . LEU A 1 113 ? -1.965 -11.829 4.692 1.00 97.25 113 LEU A O 1
ATOM 906 N N . MET A 1 114 ? -0.746 -11.100 6.426 1.00 97.62 114 MET A N 1
ATOM 907 C CA . MET A 1 114 ? -1.113 -12.173 7.350 1.00 97.62 114 MET A CA 1
ATOM 908 C C . MET A 1 114 ? -1.321 -11.565 8.734 1.00 97.62 114 MET A C 1
ATOM 910 O O . MET A 1 114 ? -0.534 -10.716 9.151 1.00 97.62 114 MET A O 1
ATOM 914 N N . ILE A 1 115 ? -2.356 -12.011 9.444 1.00 96.75 115 ILE A N 1
ATOM 915 C CA . ILE A 1 115 ? -2.682 -11.549 10.797 1.00 96.75 115 ILE A CA 1
ATOM 916 C C . ILE A 1 115 ? -2.583 -12.705 11.791 1.00 96.75 115 ILE A C 1
ATOM 918 O O . ILE A 1 115 ? -2.830 -13.861 11.448 1.00 96.75 115 ILE A O 1
ATOM 922 N N . ARG A 1 116 ? -2.219 -12.389 13.034 1.00 95.31 116 ARG A N 1
ATOM 923 C CA . ARG A 1 116 ? -2.201 -13.331 14.157 1.00 95.31 116 ARG A CA 1
ATOM 924 C C . ARG A 1 116 ? -2.640 -12.591 15.425 1.00 95.31 116 ARG A C 1
ATOM 926 O O . ARG A 1 116 ? -2.123 -11.495 15.646 1.00 95.31 116 ARG A O 1
ATOM 933 N N . PRO A 1 117 ? -3.535 -13.159 16.256 1.00 92.50 117 PRO A N 1
ATOM 934 C CA . PRO A 1 117 ? -3.882 -12.568 17.545 1.00 92.50 117 PRO A CA 1
ATOM 935 C C . PRO A 1 117 ? -2.637 -12.325 18.402 1.00 92.50 117 PRO A C 1
ATOM 937 O O . PRO A 1 117 ? -1.686 -13.114 18.367 1.00 92.50 117 PRO A O 1
ATOM 940 N N . ARG A 1 118 ? -2.639 -11.237 19.175 1.00 81.62 118 ARG A N 1
ATOM 941 C CA . ARG A 1 118 ? -1.659 -11.069 20.250 1.00 81.62 118 ARG A CA 1
ATOM 942 C C . ARG A 1 118 ? -2.074 -11.947 21.433 1.00 81.62 118 ARG A C 1
ATOM 944 O O . ARG A 1 118 ? -3.269 -12.096 21.675 1.00 81.62 118 ARG A O 1
ATOM 951 N N . ALA A 1 119 ? -1.083 -12.540 22.093 1.00 69.06 119 ALA A N 1
ATOM 952 C CA . ALA A 1 119 ? -1.272 -13.247 23.357 1.00 69.06 119 ALA A CA 1
ATOM 953 C C . ALA A 1 119 ? -1.505 -12.257 24.504 1.00 69.06 119 ALA A C 1
ATOM 955 O O . ALA A 1 119 ? -0.982 -11.121 24.395 1.00 69.06 119 ALA A O 1
#

InterPro domains:
  IPR002181 Fibrinogen, alpha/beta/gamma chain, C-terminal globular domain [PF00147] (1-118)
  IPR002181 Fibrinogen, alpha/beta/gamma chain, C-terminal globular domain [PS51406] (1-119)
  IPR002181 Fibrinogen, alpha/beta/gamma chain, C-terminal globular domain [SM00186] (1-118)
  IPR014716 Fibrinogen, alpha/beta/gamma chain, C-terminal globular, subdomain 1 [G3DSA:3.90.215.10] (1-118)
  IPR036056 Fibrinogen-like, C-terminal [SSF56496] (1-117)
  IPR050373 Fibrinogen C-terminal domain-containing protein [PTHR19143] (1-117)

Secondary structure (DSSP, 8-state):
-B-TTS-B--EEEEEEEE--TTTTS-EEEEEEEESS--SGGGGTTPPPBBTTB--SS-TTS-HHHHTT--B--SSS-SEETTSBP-SS--B-SSBSEEHHHHTS-B--SB---------